Protein AF-A0A3B9FFV3-F1 (afdb_monomer_lite)

Sequence (138 aa):
MIDVMDFRRLIIIAALGTGLLPPHSASAATKSFTVDGDDWPGFWFSCEFAQRQRAPDDECKMFDDEGFQLAEGRLRYIRMLGSTETACRSNKKGQCFSSSLPAIRISRTDRGKLSLGDKLFTVRYFGCSQTYYFTDTP

pLDDT: mean 73.49, std 21.73, range [28.41, 96.69]

Secondary structure (DSSP, 8-state):
-----------------------------------SSS---EEEEEETT-BTTB--TTTT-EEEEEEEEEETTEEEEEEEE------SGGG-TTSEEETT-S--EEEEEEEEE-EE-SSEEEEEETTEEEEEESS---

Radius of gyration: 20.01 Å; chains: 1; bounding box: 45×55×42 Å

Foldseek 3Di:
DDDDDDDDDDDDDDDDDDDDDDDPVPPPCPDDDDDPDPDDFDKDFAQQQDDPPDDRPVNSQKTFQWTWGQDPQWIKTKGWPDQQDQPGPPRPGRGMDGPPDPDTDMDIHTQGGWDDDPFWTWGDDPNDIDIDGPDDDD

Structure (mmCIF, N/CA/C/O backbone):
data_AF-A0A3B9FFV3-F1
#
_entry.id   AF-A0A3B9FFV3-F1
#
loop_
_atom_site.group_PDB
_atom_site.id
_atom_site.type_symbol
_atom_site.label_atom_id
_atom_site.label_alt_id
_atom_site.label_comp_id
_atom_site.label_asym_id
_atom_site.label_entity_id
_atom_site.label_seq_id
_atom_site.pdbx_PDB_ins_code
_atom_site.Cartn_x
_atom_site.Cartn_y
_atom_site.Cartn_z
_atom_site.occupancy
_atom_site.B_iso_or_equiv
_atom_site.auth_seq_id
_atom_site.auth_comp_id
_atom_site.auth_asym_id
_atom_site.auth_atom_id
_atom_site.pdbx_PDB_model_num
ATOM 1 N N . MET A 1 1 ? -29.433 6.391 -11.949 1.00 28.69 1 MET A N 1
ATOM 2 C CA . MET A 1 1 ? -29.319 5.713 -13.260 1.00 28.69 1 MET A CA 1
ATOM 3 C C . MET A 1 1 ? -27.951 5.060 -13.258 1.00 28.69 1 MET A C 1
ATOM 5 O O . MET A 1 1 ? -26.982 5.797 -13.299 1.00 28.69 1 MET A O 1
ATOM 9 N N . ILE A 1 2 ? -27.817 3.845 -12.719 1.00 36.00 2 ILE A N 1
ATOM 10 C CA . ILE A 1 2 ? -28.001 2.533 -13.384 1.00 36.00 2 ILE A CA 1
ATOM 11 C C . ILE A 1 2 ? -27.183 2.437 -14.676 1.00 36.00 2 ILE A C 1
ATOM 13 O O . ILE A 1 2 ? -27.564 3.069 -15.650 1.00 36.00 2 ILE A O 1
ATOM 17 N N . ASP A 1 3 ? -26.091 1.667 -14.612 1.00 28.41 3 ASP A N 1
ATOM 18 C CA . ASP A 1 3 ? -25.712 0.552 -15.511 1.00 28.41 3 ASP A CA 1
ATOM 19 C C . ASP A 1 3 ? -24.367 -0.006 -14.985 1.00 28.41 3 ASP A C 1
ATOM 21 O O . ASP A 1 3 ? -23.338 0.655 -15.063 1.00 28.41 3 ASP A O 1
ATOM 25 N N . VAL A 1 4 ? -24.347 -1.016 -14.104 1.00 41.81 4 VAL A N 1
ATOM 26 C CA . VAL A 1 4 ? -24.242 -2.462 -14.409 1.00 41.81 4 VAL A CA 1
ATOM 27 C C . VAL A 1 4 ? -23.337 -2.752 -15.611 1.00 41.81 4 VAL A C 1
ATOM 29 O O . VAL A 1 4 ? -23.794 -2.788 -16.746 1.00 41.81 4 VAL A O 1
ATOM 32 N N . MET A 1 5 ? -22.058 -3.041 -15.354 1.00 29.58 5 MET A N 1
ATOM 33 C CA . MET A 1 5 ? -21.177 -3.657 -16.349 1.00 29.58 5 MET A CA 1
ATOM 34 C C . MET A 1 5 ? -20.694 -5.014 -15.824 1.00 29.58 5 MET A C 1
ATOM 36 O O . MET A 1 5 ? -19.756 -5.123 -15.039 1.00 29.58 5 MET A O 1
ATOM 40 N N . ASP A 1 6 ? -21.444 -6.038 -16.228 1.00 48.66 6 ASP A N 1
ATOM 41 C CA . ASP A 1 6 ? -21.173 -7.468 -16.096 1.00 48.66 6 ASP A CA 1
ATOM 42 C C . ASP A 1 6 ? -19.984 -7.853 -16.999 1.00 48.66 6 ASP A C 1
ATOM 44 O O . ASP A 1 6 ? -20.026 -7.631 -18.209 1.00 48.66 6 ASP A O 1
ATOM 48 N N . PHE A 1 7 ? -18.924 -8.433 -16.425 1.00 38.31 7 PHE A N 1
ATOM 49 C CA . PHE A 1 7 ? -17.803 -9.021 -17.171 1.00 38.31 7 PHE A CA 1
ATOM 50 C C . PHE A 1 7 ? -17.745 -10.545 -16.971 1.00 38.31 7 PHE A C 1
ATOM 52 O O . PHE A 1 7 ? -16.748 -11.127 -16.544 1.00 38.31 7 PHE A O 1
ATOM 59 N N . ARG A 1 8 ? -18.827 -11.242 -17.330 1.00 44.81 8 ARG A N 1
ATOM 60 C CA . ARG A 1 8 ? -18.763 -12.665 -17.688 1.00 44.81 8 ARG A CA 1
ATOM 61 C C . ARG A 1 8 ? -18.013 -12.849 -19.010 1.00 44.81 8 ARG A C 1
ATOM 63 O O . ARG A 1 8 ? -18.567 -12.556 -20.066 1.00 44.81 8 ARG A O 1
ATOM 70 N N . ARG A 1 9 ? -16.809 -13.437 -18.954 1.00 39.22 9 ARG A N 1
ATOM 71 C CA . ARG A 1 9 ? -16.284 -14.428 -19.927 1.00 39.22 9 ARG A CA 1
ATOM 72 C C . ARG A 1 9 ? -14.929 -14.980 -19.467 1.00 39.22 9 ARG A C 1
ATOM 74 O O . ARG A 1 9 ? -13.893 -14.362 -19.671 1.00 39.22 9 ARG A O 1
ATOM 81 N N . LEU A 1 10 ? -14.950 -16.186 -18.904 1.00 31.72 10 LEU A N 1
ATOM 82 C CA . LEU A 1 10 ? -13.778 -17.051 -18.777 1.00 31.72 10 LEU A CA 1
ATOM 83 C C . LEU A 1 10 ? -13.888 -18.114 -19.882 1.00 31.72 10 LEU A C 1
ATOM 85 O O . LEU A 1 10 ? -14.849 -18.883 -19.887 1.00 31.72 10 LEU A O 1
ATOM 89 N N . ILE A 1 11 ? -12.956 -18.143 -20.839 1.00 39.94 11 ILE A N 1
ATOM 90 C CA . ILE A 1 11 ? -12.835 -19.253 -21.797 1.00 39.94 11 ILE A CA 1
ATOM 91 C C . ILE A 1 11 ? -11.791 -20.219 -21.238 1.00 39.94 11 ILE A C 1
ATOM 93 O O . ILE A 1 11 ? -10.622 -19.865 -21.116 1.00 39.94 11 ILE A O 1
ATOM 97 N N . ILE A 1 12 ? -12.217 -21.438 -20.908 1.00 43.44 12 ILE A N 1
ATOM 98 C CA . ILE A 1 12 ? -11.335 -22.561 -20.579 1.00 43.44 12 ILE A CA 1
ATOM 99 C C . ILE A 1 12 ? -11.269 -23.460 -21.816 1.00 43.44 12 ILE A C 1
ATOM 101 O O . ILE A 1 12 ? -12.297 -23.976 -22.254 1.00 43.44 12 ILE A O 1
ATOM 105 N N . ILE A 1 13 ? -10.074 -23.664 -22.376 1.00 44.06 13 ILE A N 1
ATOM 106 C CA . ILE A 1 13 ? -9.844 -24.719 -23.370 1.00 44.06 13 ILE A CA 1
ATOM 107 C C . ILE A 1 13 ? -9.542 -26.005 -22.600 1.00 44.06 13 ILE A C 1
ATOM 109 O O . ILE A 1 13 ? -8.495 -26.123 -21.967 1.00 44.06 13 ILE A O 1
ATOM 113 N N . ALA A 1 14 ? -10.470 -26.960 -22.640 1.00 46.62 14 ALA A N 1
ATOM 114 C CA . ALA A 1 14 ? -10.260 -28.303 -22.115 1.00 46.62 14 ALA A CA 1
ATOM 115 C C . ALA A 1 14 ? -9.683 -29.207 -23.214 1.00 46.62 14 ALA A C 1
ATOM 117 O O . ALA A 1 14 ? -10.256 -29.319 -24.299 1.00 46.62 14 ALA A O 1
ATOM 118 N N . ALA A 1 15 ? -8.563 -29.872 -22.928 1.00 45.72 15 ALA A N 1
ATOM 119 C CA . ALA A 1 15 ? -8.100 -30.996 -23.730 1.00 45.72 15 ALA A CA 1
ATOM 120 C C . ALA A 1 15 ? -9.040 -32.192 -23.494 1.00 45.72 15 ALA A C 1
ATOM 122 O O . ALA A 1 15 ? -9.246 -32.617 -22.358 1.00 45.72 15 ALA A O 1
ATOM 123 N N . LEU A 1 16 ? -9.637 -32.708 -24.570 1.00 44.19 16 LEU A N 1
ATOM 124 C CA . LEU A 1 16 ? -10.533 -33.863 -24.547 1.00 44.19 16 LEU A CA 1
ATOM 125 C C . LEU A 1 16 ? -9.750 -35.140 -24.206 1.00 44.19 16 LEU A C 1
ATOM 127 O O . LEU A 1 16 ? -9.006 -35.659 -25.033 1.00 44.19 16 LEU A O 1
ATOM 131 N N . GLY A 1 17 ? -9.963 -35.660 -22.998 1.00 47.66 17 GLY A N 1
ATOM 132 C CA . GLY A 1 17 ? -9.638 -37.030 -22.606 1.00 47.66 17 GLY A CA 1
ATOM 133 C C . GLY A 1 17 ? -10.891 -37.688 -22.031 1.00 47.66 17 GLY A C 1
ATOM 134 O O . GLY A 1 17 ? -11.435 -37.227 -21.032 1.00 47.66 17 GLY A O 1
ATOM 135 N N . THR A 1 18 ? -11.395 -38.721 -22.699 1.00 51.94 18 THR A N 1
ATOM 136 C CA . THR A 1 18 ? -12.650 -39.412 -22.380 1.00 51.94 18 THR A CA 1
ATOM 137 C C . THR A 1 18 ? -12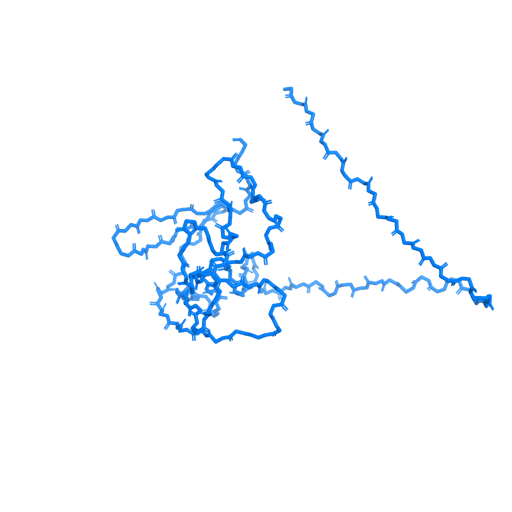.502 -40.372 -21.195 1.00 51.94 18 THR A C 1
ATOM 139 O O . THR A 1 18 ? -11.776 -41.359 -21.272 1.00 51.94 18 THR A O 1
ATOM 142 N N . GLY A 1 19 ? -13.264 -40.133 -20.123 1.00 42.50 19 GLY A N 1
ATOM 143 C CA . GLY A 1 19 ? -13.480 -41.080 -19.023 1.00 42.50 19 GLY A CA 1
ATOM 144 C C . GLY A 1 19 ? -14.733 -40.705 -18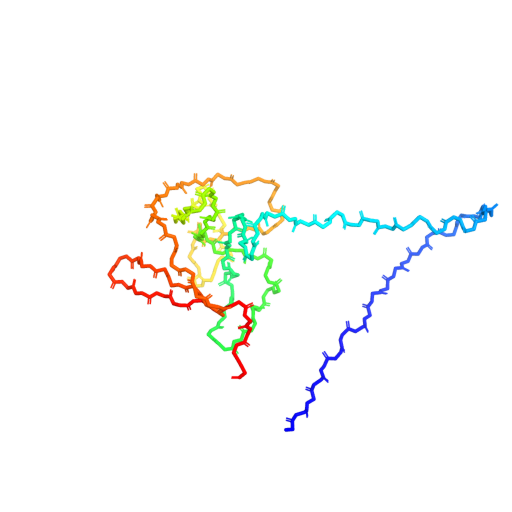.226 1.00 42.50 19 GLY A C 1
ATOM 145 O O . GLY A 1 19 ? -14.804 -39.603 -17.691 1.00 42.50 19 GLY A O 1
ATOM 146 N N . LEU A 1 20 ? -15.744 -41.584 -18.186 1.00 49.84 20 LEU A N 1
ATOM 147 C CA . LEU A 1 20 ? -17.015 -41.349 -17.483 1.00 49.84 20 LEU A CA 1
ATOM 148 C C . LEU A 1 20 ? -17.018 -42.017 -16.097 1.00 49.84 20 LEU A C 1
ATOM 150 O O . LEU A 1 20 ? -17.017 -43.242 -15.997 1.00 49.84 20 LEU A O 1
ATOM 154 N N . LEU A 1 21 ? -17.111 -41.204 -15.044 1.00 46.78 21 LEU A N 1
ATOM 155 C CA . LEU A 1 21 ? -17.498 -41.584 -13.679 1.00 46.78 21 LEU A CA 1
ATOM 156 C C . LEU A 1 21 ? -18.602 -40.615 -13.197 1.00 46.78 21 LEU A C 1
ATOM 158 O O . LEU A 1 21 ? -18.671 -39.487 -13.690 1.00 46.78 21 LEU A O 1
ATOM 162 N N . PRO A 1 22 ? -19.502 -41.052 -12.293 1.00 49.31 22 PRO A N 1
ATOM 163 C CA . PRO A 1 22 ? -20.722 -40.325 -11.934 1.00 49.31 22 PRO A CA 1
ATOM 164 C C . PRO A 1 22 ? -20.408 -39.008 -11.208 1.00 49.31 22 PRO A C 1
ATOM 166 O O . PRO A 1 22 ? -19.359 -38.909 -10.564 1.00 49.31 22 PRO A O 1
ATOM 169 N N . PRO A 1 23 ? -21.306 -38.003 -11.245 1.00 44.28 23 PRO A N 1
ATOM 170 C CA . PRO A 1 23 ? -21.055 -36.729 -10.596 1.00 44.28 23 PRO A CA 1
ATOM 171 C C . PRO A 1 23 ? -21.231 -36.900 -9.085 1.00 44.28 23 PRO A C 1
ATOM 173 O O . PRO A 1 23 ? -22.295 -36.661 -8.522 1.00 44.28 23 PRO A O 1
ATOM 176 N N . HIS A 1 24 ? -20.161 -37.304 -8.401 1.00 43.09 24 HIS A N 1
ATOM 177 C CA . HIS A 1 24 ? -19.927 -36.805 -7.057 1.00 43.09 24 HIS A CA 1
ATOM 178 C C . HIS A 1 24 ? -19.652 -35.313 -7.219 1.00 43.09 24 HIS A C 1
ATOM 180 O O . HIS A 1 24 ? -18.536 -34.904 -7.536 1.00 43.09 24 HIS A O 1
ATOM 186 N N . SER A 1 25 ? -20.690 -34.497 -7.042 1.00 46.78 25 SER A N 1
ATOM 187 C CA . SER A 1 25 ? -20.518 -33.076 -6.770 1.00 46.78 25 SER A CA 1
ATOM 188 C C . SER A 1 25 ? -19.812 -32.966 -5.424 1.00 46.78 25 SER A C 1
ATOM 190 O O . SER A 1 25 ? -20.441 -32.846 -4.374 1.00 46.78 25 SER A O 1
ATOM 192 N N . ALA A 1 26 ? -18.485 -33.076 -5.455 1.00 43.59 26 ALA A N 1
ATOM 193 C CA . ALA A 1 26 ? -17.628 -32.614 -4.391 1.00 43.59 26 ALA A CA 1
ATOM 194 C C . ALA A 1 26 ? -17.923 -31.122 -4.253 1.00 43.59 26 ALA A C 1
ATOM 196 O O . ALA A 1 26 ? -17.516 -30.311 -5.084 1.00 43.59 26 ALA A O 1
ATOM 197 N N . SER A 1 27 ? -18.717 -30.790 -3.236 1.00 46.66 27 SER A N 1
ATOM 198 C CA . SER A 1 27 ? -18.816 -29.436 -2.720 1.00 46.66 27 SER A CA 1
ATOM 199 C C . SER A 1 27 ? -17.387 -28.944 -2.538 1.00 46.66 27 SER A C 1
ATOM 201 O O . SER A 1 27 ? -16.651 -29.458 -1.691 1.00 46.66 27 SER A O 1
ATOM 203 N N . ALA A 1 28 ? -16.959 -28.015 -3.392 1.00 42.75 28 ALA A N 1
ATOM 204 C CA . ALA A 1 28 ? -15.727 -27.287 -3.186 1.00 42.75 28 ALA A CA 1
ATOM 205 C C . ALA A 1 28 ? -15.965 -26.405 -1.961 1.00 42.75 28 ALA A C 1
ATOM 207 O O . ALA A 1 28 ? -16.391 -25.257 -2.062 1.00 42.75 28 ALA A O 1
ATOM 208 N N . ALA A 1 29 ? -15.759 -26.989 -0.783 1.00 44.34 29 ALA A N 1
ATOM 209 C CA . ALA A 1 29 ? -15.659 -26.263 0.460 1.00 44.34 29 ALA A CA 1
ATOM 210 C C . ALA A 1 29 ? -14.387 -25.415 0.375 1.00 44.34 29 ALA A C 1
ATOM 212 O O . ALA A 1 29 ? -13.310 -25.819 0.815 1.00 44.34 29 ALA A O 1
ATOM 213 N N . THR A 1 30 ? -14.497 -24.233 -0.225 1.00 35.94 30 THR A N 1
ATOM 214 C CA . THR A 1 30 ? -13.523 -23.174 0.000 1.00 35.94 30 THR A CA 1
ATOM 215 C C . THR A 1 30 ? -13.685 -22.796 1.461 1.00 35.94 30 THR A C 1
ATOM 217 O O . THR A 1 30 ? -14.700 -22.219 1.846 1.00 35.94 30 THR A O 1
ATOM 220 N N . LYS A 1 31 ? -12.731 -23.237 2.286 1.00 31.34 31 LYS A N 1
ATOM 221 C CA . LYS A 1 31 ? -12.681 -22.968 3.723 1.00 31.34 31 LYS A CA 1
ATOM 222 C C . LYS A 1 31 ? -13.028 -21.502 3.976 1.00 31.34 31 LYS A C 1
ATOM 224 O O . LYS A 1 31 ? -12.319 -20.607 3.525 1.00 31.34 31 LYS A O 1
ATOM 229 N N . SER A 1 32 ? -14.129 -21.291 4.686 1.00 33.78 32 SER A N 1
ATOM 230 C CA . SER A 1 32 ? -14.498 -20.009 5.264 1.00 33.78 32 SER A CA 1
ATOM 231 C C . SER A 1 32 ? -13.363 -19.538 6.171 1.00 33.78 32 SER A C 1
ATOM 233 O O . SER A 1 32 ? -12.963 -20.255 7.091 1.00 33.78 32 SER A O 1
ATOM 235 N N . PHE A 1 33 ? -12.831 -18.352 5.895 1.00 37.28 33 PHE A N 1
ATOM 236 C CA . PHE A 1 33 ? -11.872 -17.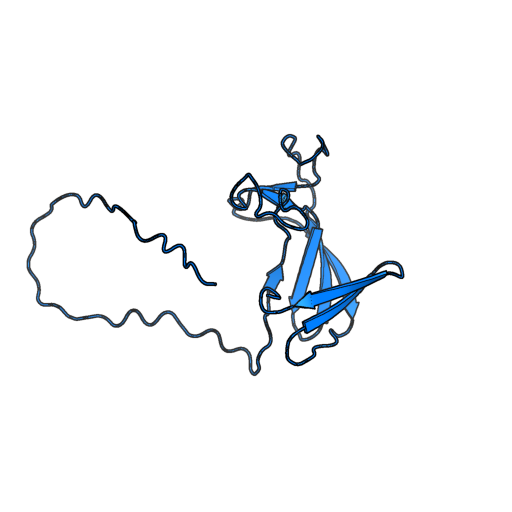688 6.764 1.00 37.28 33 PHE A CA 1
ATOM 237 C C . PHE A 1 33 ? -12.652 -16.993 7.875 1.00 37.28 33 PHE A C 1
ATOM 239 O O . PHE A 1 33 ? -13.255 -15.950 7.652 1.00 37.28 33 PHE A O 1
ATOM 246 N N . THR A 1 34 ? -12.670 -17.593 9.058 1.00 31.47 34 THR A N 1
ATOM 247 C CA . THR A 1 34 ? -13.160 -16.949 10.277 1.00 31.47 34 THR A CA 1
ATOM 248 C C . THR A 1 34 ? -11.961 -16.688 11.174 1.00 31.47 34 THR A C 1
ATOM 250 O O . THR A 1 34 ? -11.389 -17.621 11.738 1.00 31.47 34 THR A O 1
ATOM 253 N N . VAL A 1 35 ? -11.558 -15.425 11.276 1.00 42.12 35 VAL A N 1
ATOM 254 C CA . VAL A 1 35 ? -11.026 -14.903 12.537 1.00 42.12 35 VAL A CA 1
ATOM 255 C C . VAL A 1 35 ? -12.246 -14.409 13.304 1.00 42.12 35 VAL A C 1
ATOM 257 O O . VAL A 1 35 ? -13.192 -13.941 12.682 1.00 42.12 35 VAL A O 1
ATOM 260 N N . ASP A 1 36 ? -12.297 -14.621 14.613 1.00 42.41 36 ASP A N 1
ATOM 261 C CA . ASP A 1 36 ? -13.453 -14.268 15.438 1.00 42.41 36 ASP A CA 1
ATOM 262 C C . ASP A 1 36 ? -13.751 -12.750 15.355 1.00 42.41 36 ASP A C 1
ATOM 264 O O . ASP A 1 36 ? -13.174 -11.961 16.100 1.00 42.41 36 ASP A O 1
ATOM 268 N N . GLY A 1 37 ? -14.627 -12.345 14.424 1.00 51.31 37 GLY A N 1
ATOM 269 C CA . GLY A 1 37 ? -15.019 -10.954 14.141 1.00 51.31 37 GLY A CA 1
ATOM 270 C C . GLY A 1 37 ? -14.766 -10.510 12.689 1.00 51.31 37 GLY A C 1
ATOM 271 O O . GLY A 1 37 ? -14.060 -11.178 11.939 1.00 51.31 37 GLY A O 1
ATOM 272 N N . ASP A 1 38 ? -15.323 -9.357 12.298 1.00 49.31 38 ASP A N 1
ATOM 273 C CA . ASP A 1 38 ? -15.141 -8.682 10.992 1.00 49.31 38 ASP A CA 1
ATOM 274 C C . ASP A 1 38 ? -13.697 -8.168 10.745 1.00 49.31 38 ASP A C 1
ATOM 276 O O . ASP A 1 38 ? -13.477 -7.196 10.020 1.00 49.31 38 ASP A O 1
ATOM 280 N N . ASP A 1 39 ? -12.688 -8.787 11.357 1.00 52.62 39 ASP A N 1
ATOM 281 C CA . ASP A 1 39 ? -11.292 -8.381 11.251 1.00 52.62 39 ASP A CA 1
ATOM 282 C C . ASP A 1 39 ? -10.634 -9.025 10.025 1.00 52.62 39 ASP A C 1
ATOM 284 O O . ASP A 1 39 ? -10.724 -10.231 9.800 1.00 52.62 39 ASP A O 1
ATOM 288 N N . TRP A 1 40 ? -9.918 -8.214 9.240 1.00 60.41 40 TRP A N 1
ATOM 289 C CA . TRP A 1 40 ? -9.265 -8.627 7.997 1.00 60.41 40 TRP A CA 1
ATOM 290 C C . TRP A 1 40 ? -7.743 -8.793 8.188 1.00 60.41 40 TRP A C 1
ATOM 292 O O . TRP A 1 40 ? -6.966 -7.889 7.845 1.00 60.41 40 TRP A O 1
ATOM 302 N N . PRO A 1 41 ? -7.266 -9.913 8.765 1.00 74.31 41 PRO A N 1
ATOM 303 C CA . PRO A 1 41 ? -5.844 -10.114 8.997 1.00 74.31 41 PRO A CA 1
ATOM 304 C C . PRO A 1 41 ? -5.093 -10.260 7.674 1.00 74.31 41 PRO A C 1
ATOM 306 O O . PRO A 1 41 ? -5.603 -10.802 6.696 1.00 74.31 41 PRO A O 1
ATOM 309 N N . GLY A 1 42 ? -3.834 -9.841 7.662 1.00 83.69 42 GLY A N 1
ATOM 310 C CA . GLY A 1 42 ? -2.954 -10.061 6.520 1.00 83.69 42 GLY A CA 1
ATOM 311 C C . GLY A 1 42 ? -2.150 -8.834 6.141 1.00 83.69 42 GLY A C 1
ATOM 312 O O . GLY A 1 42 ? -1.985 -7.909 6.936 1.00 83.69 42 GLY A O 1
ATOM 313 N N . PHE A 1 43 ? -1.616 -8.873 4.924 1.00 86.75 43 PHE A N 1
ATOM 314 C CA . PHE A 1 43 ? -0.805 -7.822 4.326 1.00 86.75 43 PHE A CA 1
ATOM 315 C C . PHE A 1 43 ? -1.581 -7.136 3.211 1.00 86.75 43 PHE A C 1
ATOM 317 O O . PHE A 1 43 ? -2.199 -7.797 2.383 1.00 86.75 43 PHE A O 1
ATOM 324 N N . TRP A 1 44 ? -1.510 -5.814 3.203 1.00 87.75 44 TRP A N 1
ATOM 325 C CA . TRP A 1 44 ? -2.304 -4.938 2.363 1.00 87.75 44 TRP A CA 1
ATOM 326 C C . TRP A 1 44 ? -1.367 -3.955 1.687 1.00 87.75 44 TRP A C 1
ATOM 328 O O . TRP A 1 44 ? -0.759 -3.127 2.363 1.00 87.75 44 TRP A O 1
ATOM 338 N N . PHE A 1 45 ? -1.255 -4.050 0.370 1.00 90.75 45 PHE A N 1
ATOM 339 C CA . PHE A 1 45 ? -0.511 -3.104 -0.450 1.00 90.75 45 PHE A CA 1
ATOM 340 C C . PHE A 1 45 ? -1.475 -2.383 -1.382 1.00 90.75 45 PHE A C 1
ATOM 342 O O . PHE A 1 45 ? -2.480 -2.953 -1.810 1.00 90.75 45 PHE A O 1
ATOM 349 N N . SER A 1 46 ? -1.160 -1.133 -1.703 1.00 90.19 46 SER A N 1
ATOM 350 C CA . SER A 1 46 ? -1.886 -0.406 -2.744 1.00 90.19 46 SER A CA 1
ATOM 351 C C . SER A 1 46 ? -1.411 -0.870 -4.122 1.00 90.19 46 SER A C 1
ATOM 353 O O . SER A 1 46 ? -0.240 -1.207 -4.290 1.00 90.19 46 SER A O 1
ATOM 355 N N . CYS A 1 47 ? -2.286 -0.857 -5.128 1.00 93.19 47 CYS A N 1
ATOM 356 C CA . CYS A 1 47 ? -1.843 -1.007 -6.516 1.00 93.19 47 CYS A CA 1
ATOM 357 C C . CYS A 1 47 ? -1.026 0.234 -6.914 1.00 93.19 47 CYS A C 1
ATOM 359 O O . CYS A 1 47 ? -1.515 1.357 -6.775 1.00 93.19 47 CYS A O 1
ATOM 361 N N . GLU A 1 48 ? 0.178 0.043 -7.450 1.00 94.50 48 GLU A N 1
ATOM 362 C CA . GLU A 1 48 ? 1.132 1.123 -7.770 1.00 94.50 48 GLU A CA 1
ATOM 363 C C . GLU A 1 48 ? 0.539 2.164 -8.739 1.00 94.50 48 GLU A C 1
ATOM 365 O O . GLU A 1 48 ? 0.743 3.378 -8.622 1.00 94.50 48 GLU A O 1
ATOM 370 N N . PHE A 1 49 ? -0.253 1.689 -9.702 1.00 93.19 49 PHE A N 1
ATOM 371 C CA . PHE A 1 49 ? -0.844 2.524 -10.745 1.00 93.19 49 PHE A CA 1
ATOM 372 C C . PHE A 1 49 ? -2.258 3.009 -10.427 1.00 93.19 49 PHE A C 1
ATOM 374 O O . PHE A 1 49 ? -2.882 3.644 -11.278 1.00 93.19 49 PHE A O 1
ATOM 381 N N . ALA A 1 50 ? -2.765 2.776 -9.212 1.00 89.31 50 ALA A N 1
ATOM 382 C CA . ALA A 1 50 ? -4.057 3.314 -8.805 1.00 89.31 50 ALA A CA 1
ATOM 383 C C . ALA A 1 50 ? -4.021 4.849 -8.786 1.00 89.31 50 ALA A C 1
ATOM 385 O O . ALA A 1 5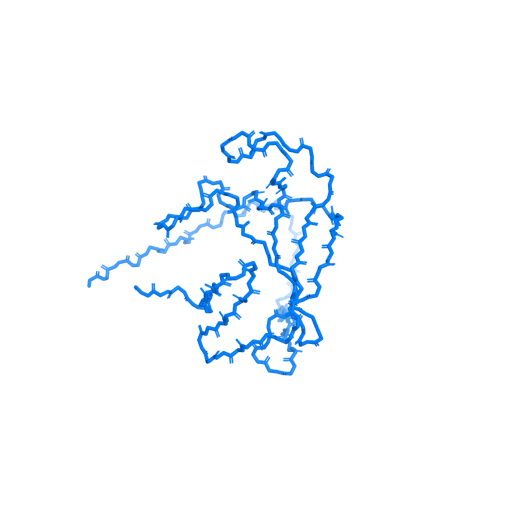0 ? -3.071 5.482 -8.305 1.00 89.31 50 ALA A O 1
ATOM 386 N N . GLN A 1 51 ? -5.081 5.462 -9.309 1.00 84.81 51 GLN A N 1
ATOM 387 C CA . GLN A 1 51 ? -5.267 6.909 -9.287 1.00 84.81 51 GLN A CA 1
ATOM 388 C C . GLN A 1 51 ? -6.508 7.253 -8.467 1.00 84.81 51 GLN A C 1
ATOM 390 O O . GLN A 1 51 ? -7.407 6.437 -8.305 1.00 84.81 51 GLN A O 1
ATOM 395 N N . ARG A 1 52 ? -6.585 8.491 -7.967 1.00 80.81 52 ARG A N 1
ATOM 396 C CA . ARG A 1 52 ? -7.620 8.925 -7.008 1.00 80.81 52 ARG A CA 1
ATOM 397 C C . ARG A 1 52 ? -9.059 8.550 -7.396 1.00 80.81 52 ARG A C 1
ATOM 399 O O . ARG A 1 52 ? -9.874 8.331 -6.512 1.00 80.81 52 ARG A O 1
ATOM 406 N N . GLN A 1 53 ? -9.377 8.547 -8.688 1.00 81.88 53 GLN A N 1
ATOM 407 C CA . GLN A 1 53 ? -10.721 8.274 -9.215 1.00 81.88 53 GLN A CA 1
ATOM 408 C C . GLN A 1 53 ? -10.696 7.266 -10.372 1.00 81.88 53 GLN A C 1
ATOM 410 O O . GLN A 1 53 ? -11.628 7.219 -11.170 1.00 81.88 53 GLN A O 1
ATOM 415 N N . ARG A 1 54 ? -9.608 6.502 -10.521 1.00 82.50 54 ARG A N 1
ATOM 416 C CA . ARG A 1 54 ? -9.481 5.520 -11.600 1.00 82.50 54 ARG A CA 1
ATOM 417 C C . ARG A 1 54 ? -8.814 4.259 -11.091 1.00 82.50 54 ARG A C 1
ATOM 419 O O . ARG A 1 54 ? -7.826 4.330 -10.357 1.00 82.50 54 ARG A O 1
ATOM 426 N N . ALA A 1 55 ? -9.349 3.130 -11.543 1.00 83.50 55 ALA A N 1
ATOM 427 C CA . ALA A 1 55 ? -8.708 1.835 -11.410 1.00 83.50 55 ALA A CA 1
ATOM 428 C C . ALA A 1 55 ? -7.250 1.896 -11.909 1.00 83.50 55 ALA A C 1
ATOM 430 O O . ALA A 1 55 ? -6.931 2.732 -12.762 1.00 83.50 55 ALA A O 1
ATOM 431 N N . PRO A 1 56 ? -6.364 1.044 -11.369 1.00 90.75 56 PRO A N 1
ATOM 432 C CA . PRO A 1 56 ? -4.983 0.999 -11.811 1.00 90.75 56 PRO A CA 1
ATOM 433 C C . PRO A 1 56 ? -4.893 0.611 -13.289 1.00 90.75 56 PRO A C 1
ATOM 435 O O . PRO A 1 56 ? -5.540 -0.340 -13.727 1.00 90.75 56 PRO A O 1
ATOM 438 N N . ASP A 1 57 ? -4.062 1.328 -14.046 1.00 91.38 57 ASP A N 1
ATOM 439 C CA . ASP A 1 57 ? -3.916 1.115 -15.493 1.00 91.38 57 ASP A CA 1
ATOM 440 C C . ASP A 1 57 ? -3.256 -0.248 -15.830 1.00 91.38 57 ASP A C 1
ATOM 442 O O . ASP A 1 57 ? -3.278 -0.688 -16.977 1.00 91.38 57 ASP A O 1
ATOM 446 N N . ASP A 1 58 ? -2.679 -0.931 -14.835 1.00 93.00 58 ASP A N 1
ATOM 447 C CA . ASP A 1 58 ? -1.989 -2.218 -14.968 1.00 93.00 58 ASP A CA 1
ATOM 448 C C . ASP A 1 58 ? -2.776 -3.415 -14.407 1.00 93.00 58 ASP A C 1
ATOM 450 O O . ASP A 1 58 ? -2.215 -4.505 -14.287 1.00 93.00 58 ASP A O 1
ATOM 454 N N . GLU A 1 59 ? -4.050 -3.231 -14.045 1.00 90.88 59 GLU A N 1
ATOM 455 C CA . GLU A 1 59 ? -4.879 -4.264 -13.399 1.00 90.88 59 GLU A CA 1
ATOM 456 C C . GLU A 1 59 ? -4.263 -4.798 -12.090 1.00 90.88 59 GLU A C 1
ATOM 458 O O . GLU A 1 59 ? -4.458 -5.957 -11.728 1.00 90.88 59 GLU A O 1
ATOM 463 N N . CYS A 1 60 ? -3.512 -3.960 -11.365 1.00 92.69 60 CYS A N 1
ATOM 464 C CA . CYS A 1 60 ? -2.864 -4.322 -10.102 1.00 92.69 60 CYS A CA 1
ATOM 465 C C . CYS A 1 60 ? -1.814 -5.448 -10.237 1.00 92.69 60 CYS A C 1
ATOM 467 O O . CYS A 1 60 ? -1.631 -6.285 -9.347 1.00 92.69 60 CYS A O 1
ATOM 469 N N . LYS A 1 61 ? -1.096 -5.481 -11.366 1.00 95.38 61 LYS A N 1
ATOM 470 C CA . LYS A 1 61 ? 0.075 -6.356 -11.564 1.00 95.38 61 LYS A CA 1
ATOM 471 C C . LYS A 1 61 ? 1.279 -5.895 -10.742 1.00 95.38 61 LYS A C 1
ATOM 473 O O . LYS A 1 61 ? 2.153 -6.706 -10.428 1.00 95.38 61 LYS A O 1
ATOM 478 N N . MET A 1 62 ? 1.306 -4.619 -10.372 1.00 95.44 62 MET A N 1
ATOM 479 C CA . MET A 1 62 ? 2.328 -3.997 -9.545 1.00 95.44 62 MET A CA 1
ATOM 480 C C . MET A 1 62 ? 1.714 -3.422 -8.270 1.00 95.44 62 MET A C 1
ATOM 482 O O . MET A 1 62 ? 0.731 -2.676 -8.295 1.00 95.44 62 MET A O 1
ATOM 486 N N . PHE A 1 63 ? 2.338 -3.746 -7.145 1.00 96.25 63 PHE A N 1
ATOM 487 C CA . PHE A 1 63 ? 2.038 -3.171 -5.843 1.00 96.25 63 PHE A CA 1
ATOM 488 C C . PHE A 1 63 ? 3.039 -2.068 -5.505 1.00 96.25 63 PHE A C 1
ATOM 490 O O . PHE A 1 63 ? 4.209 -2.159 -5.881 1.00 96.25 63 PHE A O 1
ATOM 497 N N . ASP A 1 64 ? 2.575 -1.052 -4.782 1.00 95.25 64 ASP A N 1
ATOM 498 C CA . ASP A 1 64 ? 3.428 -0.056 -4.128 1.00 95.25 64 ASP A CA 1
ATOM 499 C C . ASP A 1 64 ? 4.370 -0.763 -3.131 1.00 95.25 64 ASP A C 1
ATOM 501 O O . ASP A 1 64 ? 4.029 -1.815 -2.584 1.00 95.25 64 ASP A O 1
ATOM 505 N N . ASP A 1 65 ? 5.565 -0.222 -2.885 1.00 95.88 65 ASP A N 1
ATOM 506 C CA . ASP A 1 65 ? 6.512 -0.804 -1.929 1.00 95.88 65 ASP A CA 1
ATOM 507 C C . ASP A 1 65 ? 6.105 -0.617 -0.469 1.00 95.88 65 ASP A C 1
ATOM 509 O O . ASP A 1 65 ? 6.726 -1.199 0.421 1.00 95.88 65 ASP A O 1
ATOM 513 N N . GLU A 1 66 ? 5.058 0.152 -0.201 1.00 93.00 66 GLU A N 1
ATOM 514 C CA . GLU A 1 66 ? 4.520 0.343 1.133 1.00 93.00 66 GLU A CA 1
ATOM 515 C C . GLU A 1 66 ? 3.101 -0.190 1.312 1.00 93.00 66 GLU A C 1
ATOM 517 O O . GLU A 1 66 ? 2.297 -0.315 0.387 1.00 93.00 66 GLU A O 1
ATOM 522 N N . GLY A 1 67 ? 2.790 -0.526 2.561 1.00 91.19 67 GLY A N 1
ATOM 523 C CA . GLY A 1 67 ? 1.508 -1.105 2.904 1.00 91.19 67 GLY A CA 1
ATOM 524 C C . GLY A 1 67 ? 1.284 -1.233 4.401 1.00 91.19 67 GLY A C 1
ATOM 525 O O . GLY A 1 67 ? 2.014 -0.684 5.235 1.00 91.19 67 GLY A O 1
ATOM 526 N N . PHE A 1 68 ? 0.269 -2.014 4.745 1.00 88.75 68 PHE A N 1
ATOM 527 C CA . PHE A 1 68 ? -0.122 -2.286 6.118 1.00 88.75 68 PHE A CA 1
ATOM 528 C C . PHE A 1 68 ? -0.217 -3.781 6.386 1.00 88.75 68 PHE A C 1
ATOM 530 O O . PHE A 1 68 ? -0.562 -4.578 5.520 1.00 88.75 68 PHE A O 1
ATOM 537 N N . GLN A 1 69 ? 0.075 -4.162 7.623 1.00 89.88 69 GLN A N 1
ATOM 538 C CA . GLN A 1 69 ? -0.232 -5.479 8.149 1.00 89.88 69 GLN A CA 1
ATOM 539 C C . GLN A 1 69 ? -1.199 -5.327 9.318 1.00 89.88 69 GLN A C 1
ATOM 541 O O . GLN A 1 69 ? -0.895 -4.593 10.260 1.00 89.88 69 GLN A O 1
ATOM 546 N N . LEU A 1 70 ? -2.310 -6.060 9.288 1.00 84.50 70 LEU A N 1
ATOM 547 C CA . LEU A 1 70 ? -3.152 -6.271 10.462 1.00 84.50 70 LEU A CA 1
ATOM 548 C C . LEU A 1 70 ? -2.908 -7.687 10.981 1.00 84.50 70 LEU A C 1
ATOM 550 O O . LEU A 1 70 ? -3.144 -8.671 10.282 1.00 84.50 70 LEU A O 1
ATOM 554 N N . ALA A 1 71 ? -2.375 -7.787 12.194 1.00 82.94 71 ALA A N 1
ATOM 555 C CA . ALA A 1 71 ? -2.131 -9.058 12.864 1.00 82.94 71 ALA A CA 1
ATOM 556 C C . ALA A 1 71 ? -2.201 -8.851 14.377 1.00 82.94 71 ALA A C 1
ATOM 558 O O . ALA A 1 71 ? -1.716 -7.838 14.880 1.00 82.94 71 ALA A O 1
ATOM 559 N N . GLU A 1 72 ? -2.799 -9.803 15.097 1.00 82.38 72 GLU A N 1
ATOM 560 C CA . GLU A 1 72 ? -2.919 -9.758 16.566 1.00 82.38 72 GLU A CA 1
ATOM 561 C C . GLU A 1 72 ? -3.604 -8.465 17.072 1.00 82.38 72 GLU A C 1
ATOM 563 O O . GLU A 1 72 ? -3.218 -7.897 18.093 1.00 82.38 72 GLU A O 1
ATOM 568 N N . GLY A 1 73 ? -4.576 -7.937 16.316 1.00 77.00 73 GLY A N 1
ATOM 569 C CA . GLY A 1 73 ? -5.258 -6.674 16.635 1.00 77.00 73 GLY A CA 1
ATOM 570 C C . GLY A 1 73 ? -4.362 -5.427 16.561 1.00 77.00 73 GLY A C 1
ATOM 571 O O . GLY A 1 73 ? -4.727 -4.363 17.070 1.00 77.00 73 GLY A O 1
ATOM 572 N N . ARG A 1 74 ? -3.171 -5.538 15.956 1.00 82.56 74 ARG A N 1
ATOM 573 C CA . ARG A 1 74 ? -2.223 -4.433 15.783 1.00 82.56 74 ARG A CA 1
ATOM 574 C C . ARG A 1 74 ? -2.014 -4.113 14.314 1.00 82.56 74 ARG A C 1
ATOM 576 O O . ARG A 1 74 ? -1.760 -5.001 13.499 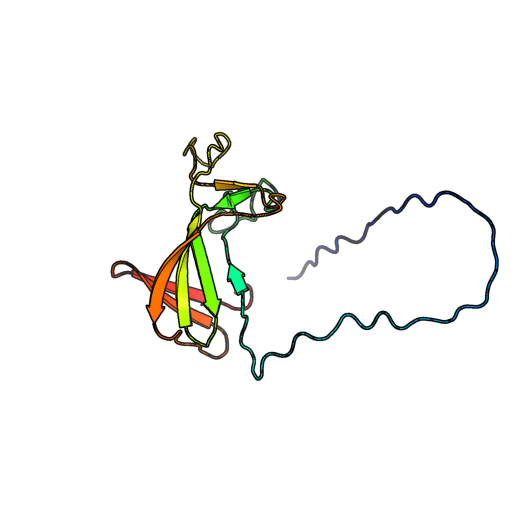1.00 82.56 74 ARG A O 1
ATOM 583 N N . LEU A 1 75 ? -2.059 -2.822 14.008 1.00 85.75 75 LEU A N 1
ATOM 584 C CA . LEU A 1 75 ? -1.672 -2.292 12.714 1.00 85.75 75 LEU A CA 1
ATOM 585 C C . LEU A 1 75 ? -0.159 -2.081 12.695 1.00 85.75 75 LEU A C 1
ATOM 587 O O . LEU A 1 75 ? 0.409 -1.423 13.568 1.00 85.75 75 LEU A O 1
ATOM 591 N N . ARG A 1 76 ? 0.502 -2.587 11.662 1.00 90.06 76 ARG A N 1
ATOM 592 C CA . ARG A 1 76 ? 1.920 -2.340 11.399 1.00 90.06 76 ARG A CA 1
ATOM 593 C C . ARG A 1 76 ? 2.033 -1.690 10.028 1.00 90.06 76 ARG A C 1
ATOM 595 O O . ARG A 1 76 ? 1.459 -2.188 9.067 1.00 90.06 76 ARG A O 1
ATOM 602 N N . TYR A 1 77 ? 2.769 -0.590 9.936 1.00 91.00 77 TYR A N 1
ATOM 603 C CA . TYR A 1 77 ? 3.223 -0.081 8.644 1.00 91.00 77 TYR A CA 1
ATOM 604 C C . TYR A 1 77 ? 4.344 -0.988 8.154 1.00 91.00 77 TYR A C 1
ATOM 606 O O . TYR A 1 77 ? 5.223 -1.359 8.940 1.00 91.00 77 TYR A O 1
ATOM 614 N N . ILE A 1 78 ? 4.313 -1.348 6.881 1.00 93.56 78 ILE A N 1
ATOM 615 C CA . ILE A 1 78 ? 5.316 -2.214 6.284 1.00 93.56 78 ILE A CA 1
ATOM 616 C C . ILE A 1 78 ? 5.902 -1.572 5.037 1.00 93.56 78 ILE A C 1
ATOM 618 O O . ILE A 1 78 ? 5.217 -0.853 4.314 1.00 93.56 78 ILE A O 1
ATOM 622 N N . ARG A 1 79 ? 7.181 -1.852 4.795 1.00 95.38 79 ARG A N 1
ATOM 623 C CA . ARG A 1 79 ? 7.877 -1.428 3.583 1.00 95.38 79 ARG A CA 1
ATOM 624 C C . ARG A 1 79 ? 8.645 -2.598 3.002 1.00 95.38 79 ARG A C 1
ATOM 626 O O . ARG A 1 79 ? 9.411 -3.248 3.713 1.00 95.38 79 ARG A O 1
ATOM 633 N N . MET A 1 80 ? 8.419 -2.879 1.732 1.00 95.12 80 MET A N 1
ATOM 634 C CA . MET A 1 80 ? 9.129 -3.878 0.958 1.00 95.12 80 MET A CA 1
ATOM 635 C C . MET A 1 80 ? 10.593 -3.455 0.802 1.00 95.12 80 MET A C 1
ATOM 637 O O . MET A 1 80 ? 10.925 -2.284 0.633 1.00 95.12 80 MET A O 1
ATOM 641 N N . LEU A 1 81 ? 11.494 -4.416 0.978 1.00 94.69 81 LEU A N 1
ATOM 642 C CA . LEU A 1 81 ? 12.933 -4.209 0.987 1.00 94.69 81 LEU A CA 1
ATOM 643 C C . LEU A 1 81 ? 13.554 -4.883 -0.227 1.00 94.69 81 LEU A C 1
ATOM 645 O O . LEU A 1 81 ? 13.329 -6.069 -0.472 1.00 94.69 81 LEU A O 1
ATOM 649 N N . GLY A 1 82 ? 14.427 -4.145 -0.908 1.00 92.56 82 GLY A N 1
ATOM 650 C CA . GLY A 1 82 ? 15.256 -4.691 -1.977 1.00 92.56 82 GLY A CA 1
ATOM 651 C C . GLY A 1 82 ? 14.546 -4.845 -3.320 1.00 92.56 82 GLY A C 1
ATOM 652 O O . GLY A 1 82 ? 15.050 -5.593 -4.153 1.00 92.56 82 GLY A O 1
ATOM 653 N N . SER A 1 83 ? 13.424 -4.153 -3.560 1.00 94.44 83 SER A N 1
ATOM 654 C CA . SER A 1 83 ? 12.942 -4.005 -4.936 1.00 94.44 83 SER A CA 1
ATOM 655 C C . SER A 1 83 ? 13.976 -3.248 -5.767 1.00 94.44 83 SER A C 1
ATOM 657 O O . SER A 1 83 ? 14.470 -2.191 -5.371 1.00 94.44 83 SER A O 1
ATOM 659 N N . THR A 1 84 ? 14.285 -3.794 -6.938 1.00 94.25 84 THR A N 1
ATOM 660 C CA . THR A 1 84 ? 15.083 -3.139 -7.981 1.00 94.25 84 THR A CA 1
ATOM 661 C C . THR A 1 84 ? 14.234 -2.807 -9.206 1.00 94.25 84 THR A C 1
ATOM 663 O O . THR A 1 84 ? 14.786 -2.548 -10.274 1.00 94.25 84 THR A O 1
ATOM 666 N N . GLU A 1 85 ? 12.905 -2.843 -9.074 1.00 95.75 85 GLU A N 1
ATOM 667 C CA . GLU A 1 85 ? 11.986 -2.580 -10.177 1.00 95.75 85 GLU A CA 1
ATOM 668 C C . GLU A 1 85 ? 12.195 -1.170 -10.735 1.00 95.75 85 GLU A C 1
ATOM 670 O O . GLU A 1 85 ? 12.392 -0.202 -10.001 1.00 95.75 85 GLU A O 1
ATOM 675 N N . THR A 1 86 ? 12.167 -1.050 -12.055 1.00 94.38 86 THR A N 1
ATOM 676 C CA . THR A 1 86 ? 12.371 0.220 -12.755 1.00 94.38 86 THR A CA 1
ATOM 677 C C . THR A 1 86 ? 11.100 0.736 -13.414 1.00 94.38 86 THR A C 1
ATOM 679 O O . THR A 1 86 ? 10.987 1.943 -13.621 1.00 94.38 86 THR A O 1
ATOM 682 N N . ALA A 1 87 ? 10.125 -0.139 -13.665 1.00 91.38 87 ALA A N 1
ATOM 683 C CA . ALA A 1 87 ? 8.825 0.174 -14.237 1.00 91.38 87 ALA A CA 1
ATOM 684 C C . ALA A 1 87 ? 7.802 0.614 -13.172 1.00 91.38 87 ALA A C 1
ATOM 686 O O . ALA A 1 87 ? 6.640 0.228 -13.229 1.00 91.38 87 ALA A O 1
ATOM 687 N N . CYS A 1 88 ? 8.224 1.420 -12.195 1.00 95.06 88 CYS A N 1
ATOM 688 C CA . CYS A 1 88 ? 7.316 2.016 -11.213 1.00 95.06 88 CYS A CA 1
ATOM 689 C C . CYS A 1 88 ? 6.745 3.344 -11.718 1.00 95.06 88 CYS A C 1
ATOM 691 O O . CYS A 1 88 ? 7.318 4.009 -12.594 1.00 95.06 88 CYS A O 1
ATOM 693 N N . ARG A 1 89 ? 5.629 3.778 -11.130 1.00 93.50 89 ARG A N 1
ATOM 694 C CA . ARG A 1 89 ? 4.976 5.039 -11.472 1.00 93.50 89 ARG A CA 1
ATOM 695 C C . ARG A 1 89 ? 5.958 6.195 -11.299 1.00 93.50 89 ARG A C 1
ATOM 697 O O . ARG A 1 89 ? 6.734 6.267 -10.347 1.00 93.50 89 ARG A O 1
ATOM 704 N N . SER A 1 90 ? 5.936 7.124 -12.252 1.00 91.88 90 SER A N 1
ATOM 705 C CA . SER A 1 90 ? 6.824 8.296 -12.257 1.00 91.88 90 SER A CA 1
ATOM 706 C C . SER A 1 90 ? 8.327 7.958 -12.239 1.00 91.88 90 SER A C 1
ATOM 708 O O . SER A 1 90 ? 9.120 8.769 -11.764 1.00 91.88 90 SER A O 1
ATOM 710 N N . ASN A 1 91 ? 8.734 6.791 -12.760 1.00 91.19 91 ASN A N 1
ATOM 711 C CA . ASN A 1 91 ? 10.132 6.329 -12.807 1.00 91.19 91 ASN A CA 1
ATOM 712 C C . ASN A 1 91 ? 10.795 6.185 -11.423 1.00 91.19 91 ASN A C 1
ATOM 714 O O . ASN A 1 91 ? 12.020 6.284 -11.288 1.00 91.19 91 ASN A O 1
ATOM 718 N N . LYS A 1 92 ? 9.995 5.957 -10.378 1.00 92.94 92 LYS A N 1
ATOM 719 C CA . LYS A 1 92 ? 10.460 5.793 -8.997 1.00 92.94 92 LYS A CA 1
ATOM 720 C C . LYS A 1 92 ? 11.050 4.402 -8.772 1.00 92.94 92 LYS A C 1
ATOM 722 O O . LYS A 1 92 ? 10.388 3.499 -8.274 1.00 92.94 92 LYS A O 1
ATOM 727 N N . LYS A 1 93 ? 12.312 4.224 -9.152 1.00 94.75 93 LYS A N 1
ATOM 728 C CA . LYS A 1 93 ? 13.000 2.928 -9.053 1.00 94.75 93 LYS A CA 1
ATOM 729 C C . LYS A 1 93 ? 12.939 2.349 -7.635 1.00 94.75 93 LYS A C 1
ATOM 731 O O . LYS A 1 93 ? 13.235 3.047 -6.667 1.00 94.75 93 LYS A O 1
ATOM 736 N N . GLY A 1 94 ? 12.589 1.070 -7.543 1.00 95.38 94 GLY A N 1
ATOM 737 C CA . GLY A 1 94 ? 12.514 0.302 -6.305 1.00 95.38 94 GLY A CA 1
ATOM 738 C C . GLY A 1 94 ? 11.326 0.638 -5.401 1.00 95.38 94 GLY A C 1
ATOM 739 O O . GLY A 1 94 ? 11.278 0.103 -4.301 1.00 95.38 94 GLY A O 1
ATOM 740 N N . GLN A 1 95 ? 10.390 1.495 -5.831 1.00 96.25 95 GLN A N 1
ATOM 741 C CA . GLN A 1 95 ? 9.205 1.876 -5.039 1.00 96.25 95 GLN A CA 1
ATOM 742 C C . GLN A 1 95 ? 7.946 1.080 -5.394 1.00 96.25 95 GLN A C 1
ATOM 744 O O . GLN A 1 95 ? 6.849 1.450 -5.013 1.00 96.25 95 GLN A O 1
ATOM 749 N N . CYS A 1 96 ? 8.102 -0.022 -6.116 1.00 96.69 96 CYS A N 1
ATOM 750 C CA . CYS A 1 96 ? 7.019 -0.937 -6.428 1.00 96.69 96 CYS A CA 1
ATOM 751 C C . CYS A 1 96 ? 7.574 -2.351 -6.595 1.00 96.69 96 CYS A C 1
ATOM 753 O O . CYS A 1 96 ? 8.789 -2.541 -6.721 1.00 96.69 96 CYS A O 1
ATOM 755 N N . PHE A 1 97 ? 6.711 -3.358 -6.603 1.00 96.69 97 PHE A N 1
ATOM 756 C CA . PHE A 1 97 ? 7.096 -4.740 -6.871 1.00 96.69 97 PHE A CA 1
ATOM 757 C C . PHE A 1 97 ? 5.962 -5.521 -7.535 1.00 96.69 97 PHE A C 1
ATOM 759 O O . PHE A 1 97 ? 4.790 -5.175 -7.406 1.00 96.69 97 PHE A O 1
ATOM 766 N N . SER A 1 98 ? 6.310 -6.585 -8.260 1.00 95.19 98 SER A N 1
ATOM 767 C CA . SER A 1 98 ? 5.312 -7.403 -8.950 1.00 95.19 98 SER A CA 1
ATOM 768 C C . SER A 1 98 ? 4.477 -8.229 -7.973 1.00 95.19 98 SER A C 1
ATOM 770 O O . SER A 1 98 ? 5.016 -8.885 -7.077 1.00 95.19 98 SER A O 1
ATOM 772 N N . SER A 1 99 ? 3.164 -8.262 -8.200 1.00 93.75 99 SER A N 1
ATOM 773 C CA . SER A 1 99 ? 2.227 -9.085 -7.433 1.00 93.75 99 SER A CA 1
ATOM 774 C C . SER A 1 99 ? 2.444 -10.588 -7.623 1.00 93.75 99 SER A C 1
ATOM 776 O O . SER A 1 99 ? 2.007 -11.378 -6.789 1.00 93.75 99 SER A O 1
ATOM 778 N N . SER A 1 100 ? 3.171 -11.000 -8.669 1.00 93.56 100 SER A N 1
ATOM 779 C CA . SER A 1 100 ? 3.518 -12.403 -8.909 1.00 93.56 100 SER A CA 1
ATOM 780 C C . SER A 1 100 ? 4.770 -12.871 -8.161 1.00 93.56 100 SER A C 1
ATOM 782 O O . SER A 1 100 ? 5.184 -14.018 -8.338 1.00 93.56 100 SER A O 1
ATOM 784 N N . LEU A 1 101 ? 5.422 -12.010 -7.367 1.00 91.25 101 LEU A N 1
ATOM 785 C CA . LEU A 1 101 ? 6.579 -12.428 -6.576 1.00 91.25 101 LEU A CA 1
ATOM 786 C C . LEU A 1 101 ? 6.163 -13.488 -5.542 1.00 91.25 101 LEU A C 1
ATOM 788 O O . LEU A 1 101 ? 5.261 -13.241 -4.743 1.00 91.25 101 LEU A O 1
ATOM 792 N N . PRO A 1 102 ? 6.848 -14.646 -5.484 1.00 89.31 102 PRO A N 1
ATOM 793 C CA . PRO A 1 102 ? 6.473 -15.723 -4.567 1.00 89.31 102 PRO A CA 1
ATOM 794 C C . PRO A 1 102 ? 6.773 -15.385 -3.102 1.00 89.31 102 PRO A C 1
ATOM 796 O O . PRO A 1 102 ? 6.204 -15.983 -2.192 1.00 89.31 102 PRO A O 1
ATOM 799 N N . ALA A 1 103 ? 7.696 -14.451 -2.865 1.00 91.00 103 ALA A N 1
ATOM 800 C CA . ALA A 1 103 ? 8.057 -13.975 -1.544 1.00 91.00 103 ALA A CA 1
ATOM 801 C C . ALA A 1 103 ? 8.631 -12.560 -1.626 1.00 91.00 103 ALA A C 1
ATOM 803 O O . ALA A 1 103 ? 9.298 -12.196 -2.596 1.00 91.00 103 ALA A O 1
ATOM 804 N N . ILE A 1 104 ? 8.423 -11.793 -0.561 1.00 92.31 104 ILE A N 1
ATOM 805 C CA . ILE A 1 104 ? 8.996 -10.461 -0.379 1.00 92.31 104 ILE A CA 1
ATOM 806 C C . ILE A 1 104 ? 9.679 -10.370 0.982 1.00 92.31 104 ILE A C 1
ATOM 808 O O . ILE A 1 104 ? 9.338 -11.078 1.932 1.00 92.31 104 ILE A O 1
ATOM 812 N N . ARG A 1 105 ? 10.644 -9.460 1.091 1.00 94.94 105 ARG A N 1
ATOM 813 C CA . ARG A 1 105 ? 11.226 -9.052 2.371 1.00 94.94 105 ARG A CA 1
ATOM 814 C C . ARG A 1 105 ? 10.611 -7.721 2.755 1.00 94.94 105 ARG A C 1
ATOM 816 O O . ARG A 1 105 ? 10.512 -6.843 1.908 1.00 94.94 105 ARG A O 1
ATOM 823 N N . ILE A 1 106 ? 10.226 -7.566 4.015 1.00 95.31 106 ILE A N 1
ATOM 824 C CA . ILE A 1 106 ? 9.619 -6.330 4.512 1.00 95.31 106 ILE A CA 1
ATOM 825 C C . ILE A 1 106 ? 10.287 -5.874 5.807 1.00 95.31 106 ILE A C 1
ATOM 827 O O . ILE A 1 106 ? 10.701 -6.701 6.623 1.00 95.31 106 ILE A O 1
ATOM 831 N N . SER A 1 107 ? 10.355 -4.564 6.019 1.00 95.75 107 SER A N 1
ATOM 832 C CA . SER A 1 107 ? 10.470 -3.979 7.352 1.00 95.75 107 SER A CA 1
ATOM 833 C C . SER A 1 107 ? 9.074 -3.780 7.941 1.00 95.75 107 SER A C 1
ATOM 835 O O . SER A 1 107 ? 8.078 -3.718 7.217 1.00 95.75 107 SER A O 1
ATOM 837 N N . ARG A 1 108 ? 8.990 -3.724 9.273 1.00 94.06 108 ARG A N 1
ATOM 838 C CA . ARG A 1 108 ? 7.735 -3.514 9.998 1.00 94.06 108 ARG A CA 1
ATOM 839 C C . ARG A 1 108 ? 7.930 -2.452 11.064 1.00 94.06 108 ARG A C 1
ATOM 841 O O . ARG A 1 108 ? 8.874 -2.534 11.846 1.00 94.06 108 ARG A O 1
ATOM 848 N N . THR A 1 109 ? 6.987 -1.528 11.135 1.00 92.00 109 THR A N 1
ATOM 849 C CA . THR A 1 109 ? 6.912 -0.505 12.173 1.00 92.00 109 THR A CA 1
ATOM 850 C C . THR A 1 109 ? 5.546 -0.601 12.827 1.00 92.00 109 THR A C 1
ATOM 852 O O . THR A 1 109 ? 4.526 -0.370 12.177 1.00 92.00 109 THR A O 1
ATOM 855 N N . ASP A 1 110 ? 5.516 -0.956 14.109 1.00 89.38 110 ASP A N 1
ATOM 856 C CA . ASP A 1 110 ? 4.270 -1.015 14.870 1.00 89.38 110 ASP A CA 1
ATOM 857 C C . ASP A 1 110 ? 3.618 0.372 14.939 1.00 89.38 110 ASP A C 1
ATOM 859 O O . ASP A 1 110 ? 4.268 1.373 15.252 1.00 89.38 110 ASP A O 1
ATOM 863 N N . ARG A 1 111 ? 2.330 0.430 14.602 1.00 85.75 111 ARG A N 1
ATOM 864 C CA . ARG A 1 111 ? 1.505 1.641 14.652 1.00 85.75 111 ARG A CA 1
ATOM 865 C C . ARG A 1 111 ? 0.450 1.579 15.755 1.00 85.75 111 ARG A C 1
ATOM 867 O O . ARG A 1 111 ? -0.250 2.564 15.964 1.00 85.75 111 ARG A O 1
ATOM 874 N N . GLY A 1 112 ? 0.392 0.481 16.508 1.00 82.62 112 GLY A N 1
ATOM 875 C CA . GLY A 1 112 ? -0.507 0.310 17.641 1.00 82.62 112 GLY A CA 1
ATOM 876 C C . GLY A 1 112 ? -1.831 -0.345 17.262 1.00 82.62 112 GLY A C 1
ATOM 877 O O . GLY A 1 112 ? -1.934 -1.072 16.274 1.00 82.62 112 GLY A O 1
ATOM 878 N N . LYS A 1 113 ? -2.850 -0.126 18.097 1.00 76.62 113 LYS A N 1
ATOM 879 C CA . LYS A 1 113 ? -4.192 -0.672 17.868 1.00 76.62 113 LYS A CA 1
ATOM 880 C C . LYS A 1 113 ? -4.885 0.091 16.746 1.00 76.62 113 LYS A C 1
ATOM 882 O O . LYS A 1 113 ? -4.841 1.321 16.713 1.00 76.62 113 LYS A O 1
ATOM 887 N N . LEU A 1 114 ? -5.539 -0.646 15.857 1.00 73.31 114 LEU A N 1
ATOM 888 C CA . LEU A 1 114 ? -6.392 -0.057 14.837 1.00 73.31 114 LEU A CA 1
ATOM 889 C C . LEU A 1 114 ? -7.695 0.431 15.480 1.00 73.31 114 LEU A C 1
ATOM 891 O O . LEU A 1 114 ? -8.296 -0.284 16.279 1.00 73.31 114 LEU A O 1
ATOM 895 N N . SER A 1 115 ? -8.130 1.642 15.131 1.00 72.19 115 SER A N 1
ATOM 896 C CA . SER A 1 115 ? -9.485 2.094 15.448 1.00 72.19 115 SER A CA 1
ATOM 897 C C . SER A 1 115 ? -10.394 1.691 14.297 1.00 72.19 115 SER A C 1
ATOM 899 O O . SER A 1 115 ? -10.362 2.312 13.230 1.00 72.19 115 SER A O 1
ATOM 901 N N . LEU A 1 116 ? -11.170 0.641 14.525 1.00 72.69 116 LEU A N 1
ATOM 902 C CA . LEU A 1 116 ? -12.193 0.154 13.613 1.00 72.69 116 LEU A CA 1
ATOM 903 C C . LEU A 1 116 ? -13.516 0.862 13.918 1.00 72.69 116 LEU A C 1
ATOM 905 O O . LEU A 1 116 ? -13.879 1.027 15.081 1.00 72.69 116 LEU A O 1
ATOM 909 N N . GLY A 1 117 ? -14.205 1.309 12.876 1.00 72.69 117 GLY A N 1
ATOM 910 C CA . GLY A 1 117 ? -15.622 1.651 12.918 1.00 72.69 117 GLY A CA 1
ATOM 911 C C . GLY A 1 117 ? -16.396 0.736 11.970 1.00 72.69 117 GLY A C 1
ATOM 912 O O . GLY A 1 117 ? -15.797 -0.021 11.214 1.00 72.69 117 GLY A O 1
ATOM 913 N N . ASP A 1 118 ? -17.721 0.843 11.956 1.00 76.62 118 ASP A N 1
ATOM 914 C CA . ASP A 1 118 ? -18.595 -0.118 11.261 1.00 76.62 118 ASP A CA 1
ATOM 915 C C . ASP A 1 118 ? -18.334 -0.259 9.749 1.00 76.62 118 ASP A C 1
ATOM 917 O O . ASP A 1 118 ? -18.605 -1.297 9.157 1.00 76.62 118 ASP A O 1
ATOM 921 N N . LYS A 1 119 ? -17.850 0.803 9.093 1.00 80.31 119 LYS A N 1
ATOM 922 C CA . LYS A 1 119 ? -17.647 0.848 7.628 1.00 80.31 119 LYS A CA 1
ATOM 923 C C . LYS A 1 119 ? -16.265 1.330 7.212 1.00 80.31 119 LYS A C 1
ATOM 925 O O . LYS A 1 119 ? -15.991 1.463 6.019 1.00 80.31 119 LYS A O 1
ATOM 930 N N . LEU A 1 120 ? -15.432 1.681 8.185 1.00 79.38 120 LEU A N 1
ATOM 931 C CA . LEU A 1 120 ? -14.168 2.350 7.943 1.00 79.38 120 LEU A CA 1
ATOM 932 C C . LEU A 1 120 ? -13.153 2.028 9.025 1.00 79.38 120 LEU A C 1
ATOM 934 O O . LEU A 1 120 ? -13.497 1.707 10.159 1.00 79.38 120 LEU A O 1
ATOM 938 N N . PHE A 1 121 ? -11.890 2.240 8.697 1.00 80.31 121 PHE A N 1
ATOM 939 C CA . PHE A 1 121 ? -10.818 2.318 9.672 1.00 80.31 121 PHE A CA 1
ATOM 940 C C . PHE A 1 121 ? -9.973 3.556 9.416 1.00 80.31 121 PHE A C 1
ATOM 942 O O . PHE A 1 121 ? -9.866 4.042 8.290 1.00 80.31 121 PHE A O 1
ATOM 949 N N . THR A 1 122 ? -9.375 4.091 10.477 1.00 79.19 122 THR A N 1
ATOM 950 C CA . THR A 1 122 ? -8.481 5.248 10.366 1.00 79.19 122 THR A CA 1
ATOM 951 C C . THR A 1 122 ? -7.076 4.875 10.803 1.00 79.19 122 THR A C 1
ATOM 953 O O . THR A 1 122 ? -6.855 4.397 11.915 1.00 79.19 122 THR A O 1
ATOM 956 N N . VAL A 1 123 ? -6.114 5.149 9.928 1.00 75.88 123 VAL A N 1
ATOM 957 C CA . VAL A 1 123 ? -4.684 5.019 10.190 1.00 75.88 123 VAL A CA 1
ATOM 958 C C . VAL A 1 123 ? -4.109 6.399 10.479 1.00 75.88 123 VAL A C 1
ATOM 960 O O . VAL A 1 123 ? -4.337 7.339 9.720 1.00 75.88 123 VAL A O 1
ATOM 963 N N . ARG A 1 124 ? -3.333 6.533 11.559 1.00 73.50 124 ARG A N 1
ATOM 964 C CA . ARG A 1 124 ? -2.540 7.741 11.831 1.00 73.50 124 ARG A CA 1
ATOM 965 C C . ARG A 1 124 ? -1.070 7.483 11.528 1.00 73.50 124 ARG A C 1
ATOM 967 O O . ARG A 1 124 ? -0.460 6.584 12.102 1.00 73.50 124 ARG A O 1
ATOM 974 N N . TYR A 1 125 ? -0.498 8.284 10.638 1.00 70.69 125 TYR A N 1
ATOM 975 C CA . TYR A 1 125 ? 0.872 8.134 10.155 1.00 70.69 125 TYR A CA 1
ATOM 976 C C . TYR A 1 125 ? 1.472 9.510 9.853 1.00 70.69 125 TYR A C 1
ATOM 978 O O . TYR A 1 125 ? 0.861 10.301 9.145 1.00 70.69 125 TYR A O 1
ATOM 986 N N . PHE A 1 126 ? 2.651 9.811 10.414 1.00 69.31 126 PHE A N 1
ATOM 987 C CA . PHE A 1 126 ? 3.383 11.078 10.201 1.00 69.31 126 PHE A CA 1
ATOM 988 C C . PHE A 1 126 ? 2.532 12.353 10.385 1.00 69.31 126 PHE A C 1
ATOM 990 O O . PHE A 1 126 ? 2.647 13.316 9.637 1.00 69.31 126 PHE A O 1
ATOM 997 N N . GLY A 1 127 ? 1.658 12.363 11.396 1.00 74.88 127 GLY A N 1
ATOM 998 C CA . GLY A 1 127 ? 0.768 13.497 11.681 1.00 74.88 127 GLY A CA 1
ATOM 999 C C . GLY A 1 127 ? -0.464 13.582 10.774 1.00 74.88 127 GLY A C 1
ATOM 1000 O O . GLY A 1 127 ? -1.367 14.367 11.050 1.00 74.88 127 GLY A O 1
ATOM 1001 N N . CYS A 1 128 ? -0.563 12.735 9.751 1.00 75.81 128 CYS A N 1
ATOM 1002 C CA . CYS A 1 128 ? -1.739 12.607 8.905 1.00 75.81 128 CYS A CA 1
ATOM 1003 C C . CYS A 1 128 ? -2.673 11.512 9.433 1.00 75.81 128 CYS A C 1
ATOM 1005 O O . CYS A 1 128 ? -2.234 10.523 10.024 1.00 75.81 128 CYS A O 1
ATOM 1007 N N . SER A 1 129 ? -3.974 11.691 9.211 1.00 80.44 129 SER A N 1
ATOM 1008 C CA . SER A 1 129 ? -4.974 10.634 9.378 1.00 80.44 129 SER A CA 1
ATOM 1009 C C . SER A 1 129 ? -5.484 10.247 8.001 1.00 80.44 129 SER A C 1
ATOM 1011 O O . SER A 1 129 ? -5.858 11.123 7.224 1.00 80.44 129 SER A O 1
ATOM 1013 N N . GLN A 1 130 ? -5.490 8.955 7.704 1.00 77.50 130 GLN A N 1
ATOM 1014 C CA . GLN A 1 130 ? -6.028 8.417 6.467 1.00 77.50 130 GLN A CA 1
ATOM 1015 C C . GLN A 1 130 ? -7.143 7.438 6.800 1.00 77.50 130 GLN A C 1
ATOM 1017 O O . GLN A 1 130 ? -6.952 6.514 7.591 1.00 77.50 130 GLN A O 1
ATOM 1022 N N . THR A 1 131 ? -8.311 7.679 6.219 1.00 81.56 131 THR A N 1
ATOM 1023 C CA . THR A 1 131 ? -9.499 6.853 6.408 1.00 81.56 131 THR A CA 1
ATOM 1024 C C . THR A 1 131 ? -9.677 5.958 5.197 1.00 81.56 131 THR A C 1
ATOM 1026 O O . THR A 1 131 ? -9.630 6.427 4.061 1.00 81.56 131 THR A O 1
ATOM 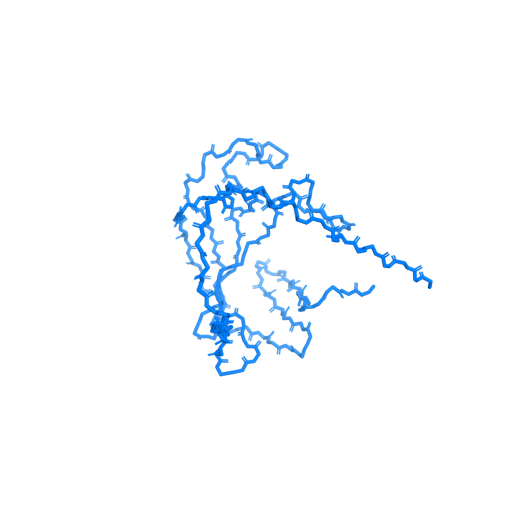1029 N N . TYR A 1 132 ? -9.888 4.681 5.464 1.00 76.31 132 TYR A N 1
ATOM 1030 C CA . TYR A 1 132 ? -10.144 3.647 4.479 1.00 76.31 132 TYR A CA 1
ATOM 1031 C C . TYR A 1 132 ? -11.535 3.086 4.738 1.00 76.31 132 TYR A C 1
ATOM 1033 O O . TYR A 1 132 ? -11.888 2.845 5.892 1.00 76.31 132 TYR A O 1
ATOM 1041 N N . TYR A 1 133 ? -12.317 2.898 3.681 1.00 75.25 133 TYR A N 1
ATOM 1042 C CA . TYR A 1 133 ? -13.658 2.324 3.752 1.00 75.25 133 TYR A CA 1
ATOM 1043 C C . TYR A 1 133 ? -13.606 0.860 3.318 1.00 75.25 133 TYR A C 1
ATOM 1045 O O . TYR A 1 133 ? -12.848 0.514 2.416 1.00 75.25 133 TYR A O 1
ATOM 1053 N N . PHE A 1 134 ? -14.402 -0.001 3.955 1.00 72.38 134 PHE A N 1
ATOM 1054 C CA . PHE A 1 134 ? -14.465 -1.430 3.605 1.00 72.38 134 PHE A CA 1
ATOM 1055 C C . PHE A 1 134 ? -15.206 -1.704 2.295 1.00 72.38 134 PHE A C 1
ATOM 1057 O O . PHE A 1 134 ? -15.121 -2.795 1.740 1.00 72.38 134 PHE A O 1
ATOM 1064 N N . THR A 1 135 ? -15.944 -0.713 1.811 1.00 70.88 135 THR A N 1
ATOM 1065 C CA . THR A 1 135 ? -16.659 -0.745 0.542 1.00 70.88 135 THR A CA 1
ATOM 1066 C C . THR A 1 135 ? -16.343 0.528 -0.215 1.00 70.88 135 THR A C 1
ATOM 1068 O O . THR A 1 135 ? -16.165 1.580 0.408 1.00 70.88 135 THR A O 1
ATOM 1071 N N . ASP A 1 136 ? -16.360 0.457 -1.540 1.00 65.25 136 ASP A N 1
ATOM 1072 C CA . ASP A 1 136 ? -16.335 1.658 -2.364 1.00 65.25 136 ASP A CA 1
ATOM 1073 C C . ASP A 1 136 ? -17.471 2.592 -1.923 1.00 65.25 136 ASP A C 1
ATOM 1075 O O . ASP A 1 136 ? -18.627 2.182 -1.772 1.00 65.25 136 ASP A O 1
ATOM 1079 N N . THR A 1 137 ? -17.134 3.847 -1.633 1.00 53.09 137 THR A N 1
ATOM 1080 C CA . THR A 1 137 ? -18.144 4.881 -1.402 1.00 53.09 137 THR A CA 1
ATOM 1081 C C . THR A 1 137 ? -18.816 5.211 -2.739 1.00 53.09 137 THR A C 1
ATOM 1083 O O . THR A 1 137 ? -18.076 5.454 -3.695 1.00 53.09 137 THR A O 1
ATOM 1086 N N . PRO A 1 138 ? -20.163 5.216 -2.815 1.00 51.19 138 PRO A N 1
ATOM 1087 C CA . PRO A 1 138 ? -20.908 5.585 -4.021 1.00 51.19 138 PRO A CA 1
ATOM 1088 C C . PRO A 1 138 ? -20.528 6.951 -4.599 1.00 51.19 138 PRO A C 1
ATOM 1090 O O . PRO A 1 138 ? -20.173 7.852 -3.802 1.00 51.19 138 PRO A O 1
#